Protein AF-A0A7T8GX33-F1 (afdb_monomer_lite)

pLDDT: mean 82.02, std 9.16, range [61.56, 94.56]

Organism: Caligus rogercresseyi (NCBI:txid217165)

Secondary structure (DSSP, 8-state):
-GGGGT---HHHHHHHHT-HHHHHHS-HHHHT--HHHHHHHHHHHHHHTTPPPPHHHHHHHHTGGG--S-GGGG-THHHHHHHHHHHHHHHHTTT---HHHHHHHHHHHHHT-TTS--------PPPP-

Structure (mmCIF, N/CA/C/O backbone):
data_AF-A0A7T8GX33-F1
#
_entry.id   AF-A0A7T8GX33-F1
#
loop_
_atom_site.group_PDB
_atom_site.id
_atom_site.type_symbol
_atom_site.label_atom_id
_atom_site.label_alt_id
_atom_site.label_comp_id
_atom_site.label_asym_id
_atom_site.label_entity_id
_atom_site.label_seq_id
_atom_site.pdbx_PDB_ins_code
_atom_site.Cartn_x
_atom_site.Cartn_y
_atom_site.Cartn_z
_atom_site.occupancy
_atom_site.B_iso_or_equiv
_atom_site.auth_seq_id
_atom_site.auth_comp_id
_atom_site.auth_asym_id
_atom_site.auth_atom_id
_atom_site.pdbx_PDB_model_num
ATOM 1 N N . GLU A 1 1 ? -8.200 7.744 -10.747 1.00 65.44 1 GLU A N 1
ATOM 2 C CA . GLU A 1 1 ? -7.149 7.056 -9.965 1.00 65.44 1 GLU A CA 1
ATOM 3 C C . GLU A 1 1 ? -7.698 6.644 -8.610 1.00 65.44 1 GLU A C 1
ATOM 5 O O . GLU A 1 1 ? -8.514 7.386 -8.076 1.00 65.44 1 GLU A O 1
ATOM 10 N N . LYS A 1 2 ? -7.273 5.487 -8.083 1.00 75.62 2 LYS A N 1
ATOM 11 C CA . LYS A 1 2 ? -7.792 4.835 -6.861 1.00 75.62 2 LYS A CA 1
ATOM 12 C C . LYS A 1 2 ? -7.988 5.802 -5.674 1.00 75.62 2 LYS A C 1
ATOM 14 O O . LYS A 1 2 ? -9.025 5.752 -5.025 1.00 75.62 2 LYS A O 1
ATOM 19 N N . VAL A 1 3 ? -7.086 6.772 -5.501 1.00 74.31 3 VAL A N 1
ATOM 20 C CA . VAL A 1 3 ? -7.162 7.810 -4.452 1.00 74.31 3 VAL A CA 1
ATOM 21 C C . VAL A 1 3 ? -8.412 8.692 -4.563 1.00 74.31 3 VAL A C 1
ATOM 23 O O . VAL A 1 3 ? -9.044 8.977 -3.554 1.00 74.31 3 VAL A O 1
ATOM 26 N N . LYS A 1 4 ? -8.835 9.072 -5.778 1.00 81.00 4 LYS A N 1
ATOM 27 C CA . LYS A 1 4 ? -10.073 9.854 -5.985 1.00 81.00 4 LYS A CA 1
ATOM 28 C C . LYS A 1 4 ? -11.334 9.077 -5.587 1.00 81.00 4 LYS A C 1
ATOM 30 O O . LYS A 1 4 ? -12.360 9.690 -5.335 1.00 81.00 4 LYS A O 1
ATOM 35 N N . ALA A 1 5 ? -11.248 7.748 -5.538 1.00 83.62 5 ALA A N 1
ATOM 36 C CA . ALA A 1 5 ? -12.306 6.861 -5.063 1.00 83.62 5 ALA A CA 1
ATOM 37 C C . ALA A 1 5 ? -12.123 6.458 -3.584 1.00 83.62 5 ALA A C 1
ATOM 39 O O . ALA A 1 5 ? -12.806 5.553 -3.117 1.00 83.62 5 ALA A O 1
ATOM 40 N N . GLY A 1 6 ? -11.178 7.073 -2.859 1.00 81.31 6 GLY A N 1
ATOM 41 C CA . GLY A 1 6 ? -10.861 6.723 -1.470 1.00 81.31 6 GLY A CA 1
ATOM 42 C C . GLY A 1 6 ? -10.144 5.378 -1.301 1.00 81.31 6 GLY A C 1
ATOM 43 O O . GLY A 1 6 ? -10.062 4.860 -0.192 1.00 81.31 6 GLY A O 1
ATOM 44 N N . ILE A 1 7 ? -9.627 4.791 -2.385 1.00 81.25 7 ILE A N 1
ATOM 45 C CA . ILE A 1 7 ? -8.924 3.506 -2.361 1.00 81.25 7 ILE A CA 1
ATOM 46 C C . ILE A 1 7 ? -7.419 3.764 -2.263 1.00 81.25 7 ILE A C 1
ATOM 48 O O . ILE A 1 7 ? -6.804 4.293 -3.195 1.00 81.25 7 ILE A O 1
ATOM 52 N N . PHE A 1 8 ? -6.825 3.333 -1.153 1.00 80.44 8 PHE A N 1
ATOM 53 C CA . PHE A 1 8 ? -5.387 3.405 -0.901 1.00 80.44 8 PHE A CA 1
ATOM 54 C C . PHE A 1 8 ? -4.702 2.069 -1.213 1.00 80.44 8 PHE A C 1
ATOM 56 O O . PHE A 1 8 ? -5.273 1.001 -0.991 1.00 80.44 8 PHE A O 1
ATOM 63 N N . ASN A 1 9 ? -3.473 2.117 -1.725 1.00 79.94 9 ASN A N 1
ATOM 64 C CA . ASN A 1 9 ? -2.611 0.941 -1.879 1.00 79.94 9 ASN A CA 1
ATOM 65 C C . ASN A 1 9 ? -1.635 0.790 -0.695 1.00 79.94 9 ASN A C 1
ATOM 67 O O . ASN A 1 9 ? -1.498 1.696 0.128 1.00 79.94 9 ASN A O 1
ATOM 71 N N . GLY A 1 10 ? -0.937 -0.349 -0.624 1.00 79.69 10 GLY A N 1
ATOM 72 C CA . GLY A 1 10 ? 0.022 -0.650 0.449 1.00 79.69 10 GLY A CA 1
ATOM 73 C C . GLY A 1 10 ? 1.040 0.473 0.715 1.00 79.69 10 GLY A C 1
ATOM 74 O O . GLY A 1 10 ? 1.097 0.969 1.844 1.00 79.69 10 GLY A O 1
ATOM 75 N N . PRO A 1 11 ? 1.757 0.984 -0.307 1.00 81.12 11 PRO A N 1
ATOM 76 C CA . PRO A 1 11 ? 2.708 2.080 -0.125 1.00 81.12 11 PRO A CA 1
ATOM 77 C C . PRO A 1 11 ? 2.079 3.370 0.419 1.00 81.12 11 PRO A C 1
ATOM 79 O O . PRO A 1 11 ? 2.677 4.045 1.258 1.00 81.12 11 PRO A O 1
ATOM 82 N N . GLN A 1 12 ? 0.868 3.716 -0.026 1.00 84.06 12 GLN A N 1
ATOM 83 C CA . GLN A 1 12 ? 0.144 4.886 0.474 1.00 84.06 12 GLN A CA 1
ATOM 84 C C . GLN A 1 12 ? -0.266 4.715 1.939 1.00 84.06 12 GLN A C 1
ATOM 86 O O . GLN A 1 12 ? -0.089 5.646 2.719 1.00 84.06 12 GLN A O 1
ATOM 91 N N . ILE A 1 13 ? -0.739 3.527 2.331 1.00 84.44 13 ILE A N 1
ATOM 92 C CA . ILE A 1 13 ? -1.070 3.205 3.727 1.00 84.44 13 ILE A CA 1
ATOM 93 C C . ILE A 1 13 ? 0.185 3.305 4.604 1.00 84.44 13 ILE A C 1
ATOM 95 O O . ILE A 1 13 ? 0.160 3.955 5.645 1.00 84.44 13 ILE A O 1
ATOM 99 N N . ARG A 1 14 ? 1.317 2.740 4.163 1.00 83.75 14 ARG A N 1
ATOM 100 C CA . ARG A 1 14 ? 2.600 2.841 4.886 1.00 83.75 14 ARG A CA 1
ATOM 101 C C . ARG A 1 14 ? 3.053 4.289 5.067 1.00 83.75 14 ARG A C 1
ATOM 103 O O . ARG A 1 14 ? 3.636 4.612 6.099 1.00 83.75 14 ARG A O 1
ATOM 110 N N . LYS A 1 15 ? 2.819 5.147 4.069 1.00 87.31 15 LYS A N 1
ATOM 111 C CA . LYS A 1 15 ? 3.124 6.580 4.156 1.00 87.31 15 LYS A CA 1
ATOM 112 C C . LYS A 1 15 ? 2.201 7.284 5.151 1.00 87.31 15 LYS A C 1
ATOM 114 O O . LYS A 1 15 ? 2.702 8.036 5.975 1.00 87.31 15 LYS A O 1
ATOM 119 N N . LEU A 1 16 ? 0.902 6.990 5.106 1.00 87.25 16 LEU A N 1
ATOM 120 C CA . LEU A 1 16 ? -0.100 7.548 6.017 1.00 87.25 16 LEU A CA 1
ATOM 121 C C . LEU A 1 16 ? 0.188 7.192 7.483 1.00 87.25 16 LEU A C 1
ATOM 123 O O . LEU A 1 16 ? 0.147 8.062 8.337 1.00 87.25 16 LEU A O 1
ATOM 127 N N . ILE A 1 17 ? 0.558 5.943 7.778 1.00 83.88 17 ILE A N 1
ATOM 128 C CA . ILE A 1 17 ? 0.864 5.500 9.155 1.00 83.88 17 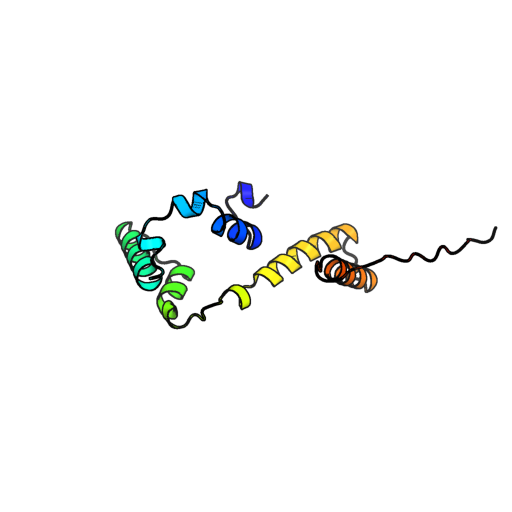ILE A CA 1
ATOM 129 C C . ILE A 1 17 ? 2.092 6.226 9.744 1.00 83.88 17 ILE A C 1
ATOM 131 O O . ILE A 1 17 ? 2.222 6.362 10.961 1.00 83.88 17 ILE A O 1
ATOM 135 N N . LYS A 1 18 ? 3.008 6.699 8.890 1.00 85.31 18 LYS A N 1
ATOM 136 C CA . LYS A 1 18 ? 4.196 7.470 9.295 1.00 85.31 18 LYS A CA 1
ATOM 137 C C . LYS A 1 18 ? 3.947 8.976 9.367 1.00 85.31 18 LYS A C 1
ATOM 139 O O . LYS A 1 18 ? 4.866 9.711 9.717 1.00 85.31 18 LYS A O 1
ATOM 144 N N . ASP A 1 19 ? 2.761 9.430 8.983 1.00 90.88 19 ASP A N 1
ATOM 145 C CA . ASP A 1 19 ? 2.424 10.842 8.958 1.00 90.88 19 ASP A CA 1
ATOM 146 C C . ASP A 1 19 ? 2.211 11.380 10.380 1.00 90.88 19 ASP A C 1
ATOM 148 O O . ASP A 1 19 ? 1.532 10.768 11.206 1.00 90.88 19 ASP A O 1
ATOM 152 N N . THR A 1 20 ? 2.819 12.528 10.680 1.00 87.75 20 THR A N 1
ATOM 153 C CA . THR A 1 20 ? 2.770 13.129 12.017 1.00 87.75 20 THR A CA 1
ATOM 154 C C . THR A 1 20 ? 1.390 13.672 12.363 1.00 87.75 20 THR A C 1
ATOM 156 O O . THR A 1 20 ? 0.996 13.607 13.524 1.00 87.75 20 THR A O 1
ATOM 159 N N . GLU A 1 21 ? 0.632 14.187 11.391 1.00 89.44 21 GLU A N 1
ATOM 160 C CA . GLU A 1 21 ? -0.736 14.653 11.644 1.00 89.44 21 GLU A CA 1
ATOM 161 C C . GLU A 1 21 ? -1.654 13.468 11.937 1.00 89.44 21 GLU A C 1
ATOM 163 O O . GLU A 1 21 ? -2.452 13.523 12.873 1.00 89.44 21 GLU A O 1
ATOM 168 N N . PHE A 1 22 ? -1.477 12.361 11.211 1.00 85.06 22 PHE A N 1
ATOM 169 C CA . PHE A 1 22 ? -2.179 11.114 11.501 1.00 85.06 22 PHE A CA 1
ATOM 170 C C . PHE A 1 22 ? -1.873 10.609 12.918 1.00 85.06 22 PHE A C 1
ATOM 172 O O . PHE A 1 22 ? -2.794 10.283 13.663 1.00 85.06 22 PHE A O 1
ATOM 179 N N . GLN A 1 23 ? -0.605 10.614 13.338 1.00 80.88 23 GLN A N 1
ATOM 180 C CA . GLN A 1 23 ? -0.238 10.224 14.704 1.00 80.88 23 GLN A CA 1
ATOM 181 C C . GLN A 1 23 ? -0.852 11.136 15.768 1.00 80.88 23 GLN A C 1
ATOM 183 O O . GLN A 1 23 ? -1.343 10.644 16.780 1.00 80.88 23 GLN A O 1
ATOM 188 N N . ASN A 1 24 ? -0.886 12.444 15.517 1.00 84.44 24 ASN A N 1
ATOM 189 C CA . ASN A 1 24 ? -1.486 13.418 16.429 1.00 84.44 24 ASN A CA 1
ATOM 190 C C . ASN A 1 24 ? -3.017 13.312 16.502 1.00 84.44 24 ASN A C 1
ATOM 192 O O . ASN A 1 24 ? -3.614 13.805 17.457 1.00 84.44 24 ASN A O 1
ATOM 196 N N . SER A 1 25 ? -3.656 12.684 15.510 1.00 84.00 25 SER A N 1
ATOM 197 C CA . SER A 1 25 ? -5.093 12.401 15.545 1.00 84.00 25 SER A CA 1
ATOM 198 C C . SER A 1 25 ? -5.457 11.231 16.465 1.00 84.00 25 SER A C 1
ATOM 200 O O . SER A 1 25 ? -6.623 11.104 16.840 1.00 84.00 25 SER A O 1
ATOM 202 N N . MET A 1 26 ? -4.477 10.402 16.851 1.00 77.75 26 MET A N 1
ATOM 203 C CA . MET A 1 26 ? -4.708 9.248 17.715 1.00 77.75 26 MET A CA 1
ATOM 204 C C . MET A 1 26 ? -4.789 9.641 19.194 1.00 77.75 26 MET A C 1
ATOM 206 O O . MET A 1 26 ? -4.046 10.493 19.685 1.00 77.75 26 MET A O 1
ATOM 210 N N . ASN A 1 27 ? -5.671 8.978 19.939 1.00 77.00 27 ASN A N 1
ATOM 211 C CA . ASN A 1 27 ? -5.774 9.156 21.387 1.00 77.00 27 ASN A CA 1
ATOM 212 C C . ASN A 1 27 ? -4.728 8.314 22.155 1.00 77.00 27 ASN A C 1
ATOM 214 O O . ASN A 1 27 ? -4.050 7.434 21.621 1.00 77.00 27 ASN A O 1
ATOM 218 N N . THR A 1 28 ? -4.599 8.559 23.461 1.00 67.75 28 THR A N 1
ATOM 219 C CA . THR A 1 28 ? -3.640 7.844 24.324 1.00 67.75 28 THR A CA 1
ATOM 220 C C . THR A 1 28 ? -3.895 6.337 24.413 1.00 67.75 28 THR A C 1
ATOM 222 O O . THR A 1 28 ? -2.960 5.583 24.671 1.00 67.75 28 THR A O 1
ATOM 225 N N . LEU A 1 29 ? -5.131 5.879 24.185 1.00 67.19 29 LEU A N 1
ATOM 226 C CA . LEU A 1 29 ? -5.497 4.459 24.178 1.00 67.19 29 LEU A CA 1
ATOM 227 C C . LEU A 1 29 ? -5.018 3.765 22.899 1.00 67.19 29 LEU A C 1
ATOM 229 O O . LEU A 1 29 ? -4.513 2.646 22.968 1.00 67.19 29 LEU A O 1
ATOM 233 N N . GLU A 1 30 ? -5.140 4.445 21.763 1.00 67.81 30 GLU A N 1
ATOM 234 C CA . GLU A 1 30 ? -4.663 4.012 20.447 1.00 67.81 30 GLU A CA 1
ATOM 235 C C . GLU A 1 30 ? -3.131 3.930 20.406 1.00 67.81 30 GLU A C 1
ATOM 237 O O . GLU A 1 30 ? -2.581 2.995 19.826 1.00 67.81 30 GLU A O 1
ATOM 242 N N . CYS A 1 31 ? -2.441 4.827 21.118 1.00 62.47 31 CYS A N 1
ATOM 243 C CA . CYS A 1 31 ? -0.982 4.802 21.267 1.00 62.47 31 CYS A CA 1
ATOM 244 C C . CYS A 1 31 ? -0.457 3.750 22.266 1.00 62.47 31 CYS A C 1
ATOM 246 O O . CYS A 1 31 ? 0.714 3.383 22.196 1.00 62.47 31 CYS A O 1
ATOM 248 N N . ALA A 1 32 ? -1.279 3.240 23.191 1.00 61.91 32 ALA A N 1
ATOM 249 C CA . ALA A 1 32 ? -0.834 2.374 24.294 1.00 61.91 32 ALA A CA 1
ATOM 250 C C . ALA A 1 32 ? -0.600 0.890 23.917 1.00 61.91 32 ALA A C 1
ATOM 252 O O . ALA A 1 32 ? -0.522 0.041 24.804 1.00 61.91 32 ALA A O 1
ATOM 253 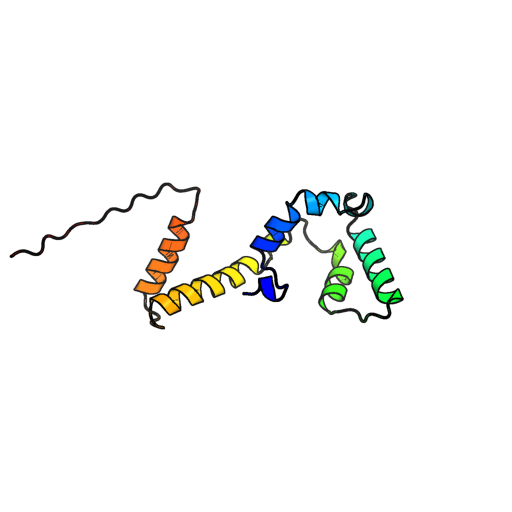N N . ALA A 1 33 ? -0.508 0.560 22.623 1.00 63.31 33 ALA A N 1
ATOM 254 C CA . ALA A 1 33 ? -0.181 -0.769 22.075 1.00 63.31 33 ALA A CA 1
ATOM 255 C C . ALA A 1 33 ? -1.085 -1.950 22.504 1.00 63.31 33 ALA A C 1
ATOM 257 O O . ALA A 1 33 ? -0.810 -3.100 22.162 1.00 63.31 33 ALA A O 1
ATOM 258 N N . ASN A 1 34 ? -2.202 -1.714 23.203 1.00 71.31 34 ASN A N 1
ATOM 259 C CA . ASN A 1 34 ? -3.157 -2.773 23.536 1.00 71.31 34 ASN A CA 1
ATOM 260 C C . ASN A 1 34 ? -4.160 -2.973 22.388 1.00 71.31 34 ASN A C 1
ATOM 262 O O . ASN A 1 34 ? -5.330 -2.588 22.476 1.00 71.31 34 ASN A O 1
ATOM 266 N N . HIS A 1 35 ? -3.670 -3.571 21.299 1.00 74.25 35 HIS A N 1
ATOM 267 C CA . HIS A 1 35 ? -4.441 -3.846 20.084 1.00 74.25 35 HIS A CA 1
ATOM 268 C C . HIS A 1 35 ? -5.717 -4.658 20.363 1.00 74.25 35 HIS A C 1
ATOM 270 O O . HIS A 1 35 ? -6.754 -4.382 19.762 1.00 74.25 35 HIS A O 1
ATOM 276 N N . ALA A 1 36 ? -5.671 -5.581 21.332 1.00 78.44 36 ALA A N 1
ATOM 277 C CA . ALA A 1 36 ? -6.821 -6.377 21.760 1.00 78.44 36 ALA A CA 1
ATOM 278 C C . ALA A 1 36 ? -7.963 -5.540 22.305 1.00 78.44 36 ALA A C 1
ATOM 280 O O . ALA A 1 36 ? -9.100 -5.640 21.834 1.00 78.44 36 ALA A O 1
ATOM 281 N N . ARG A 1 37 ? -7.654 -4.654 23.248 1.00 82.31 37 ARG A N 1
ATOM 282 C CA . ARG A 1 37 ? -8.669 -3.772 23.809 1.00 82.31 37 ARG A CA 1
ATOM 283 C C . ARG A 1 37 ? -9.212 -2.802 22.764 1.00 82.31 37 ARG A C 1
ATOM 285 O O . ARG A 1 37 ? -10.419 -2.601 22.717 1.00 82.31 37 ARG A O 1
ATOM 292 N N . LEU A 1 38 ? -8.349 -2.256 21.905 1.00 82.94 38 LEU A N 1
ATOM 293 C CA . LEU A 1 38 ? -8.764 -1.318 20.862 1.00 82.94 38 LEU A CA 1
ATOM 294 C C . LEU A 1 38 ? -9.749 -1.961 19.877 1.00 82.94 38 LEU A C 1
ATOM 296 O O . LEU A 1 38 ? -10.800 -1.392 19.588 1.00 82.94 38 LEU A O 1
ATOM 300 N N . ILE A 1 39 ? -9.437 -3.168 19.398 1.00 83.19 39 ILE A N 1
ATOM 301 C CA . ILE A 1 39 ? -10.305 -3.890 18.465 1.00 83.19 39 ILE A CA 1
ATOM 302 C C . ILE A 1 39 ? -11.622 -4.295 19.146 1.00 83.19 39 ILE A C 1
ATOM 304 O O . ILE A 1 39 ? -12.671 -4.170 18.517 1.00 83.19 39 ILE A O 1
ATOM 308 N N . SER A 1 40 ? -11.602 -4.701 20.423 1.00 86.56 40 SER A N 1
ATOM 309 C CA . SER A 1 40 ? -12.832 -4.995 21.182 1.00 86.56 40 SER A CA 1
ATOM 310 C C . SER A 1 40 ? -13.742 -3.769 21.276 1.00 86.56 40 SER A C 1
ATOM 312 O O . SER A 1 40 ? -14.909 -3.834 20.895 1.00 86.56 40 SER A O 1
ATOM 314 N N . THR A 1 41 ? -13.195 -2.622 21.691 1.00 88.38 41 THR A N 1
ATOM 315 C CA . THR A 1 41 ? -13.947 -1.362 21.800 1.00 88.38 41 THR A CA 1
ATOM 316 C C . THR A 1 41 ? -14.504 -0.911 20.449 1.00 88.38 41 THR A C 1
ATOM 318 O O . THR A 1 41 ? -15.649 -0.472 20.362 1.00 88.38 41 THR A O 1
ATOM 321 N N . MET A 1 42 ? -13.723 -1.052 19.375 1.00 87.88 42 MET A N 1
ATOM 322 C CA . MET A 1 42 ? -14.175 -0.738 18.020 1.00 87.88 42 MET A CA 1
ATOM 323 C C . MET A 1 42 ? -15.362 -1.620 17.599 1.00 87.88 42 MET A C 1
ATOM 325 O O . MET A 1 42 ? -16.334 -1.119 17.036 1.00 87.88 42 MET A O 1
ATOM 329 N N . ILE A 1 43 ? -15.307 -2.924 17.879 1.00 89.31 43 ILE A N 1
ATOM 330 C CA . ILE A 1 43 ? -16.384 -3.868 17.549 1.00 89.31 43 ILE A CA 1
ATOM 331 C C . ILE A 1 43 ? -17.659 -3.557 18.333 1.00 89.31 43 ILE A C 1
ATOM 333 O O . ILE A 1 43 ? -18.735 -3.524 17.737 1.00 89.31 43 ILE A O 1
ATOM 337 N N . GLU A 1 44 ? -17.546 -3.278 19.631 1.00 90.31 44 GLU A N 1
ATOM 338 C CA . GLU A 1 44 ? -18.679 -2.873 20.472 1.00 90.31 44 GLU A CA 1
ATOM 339 C C . GLU A 1 44 ? -19.338 -1.591 19.945 1.00 90.31 44 GLU A C 1
ATOM 341 O O . GLU A 1 44 ? -20.563 -1.512 19.846 1.00 90.31 44 GLU A O 1
ATOM 346 N N . ALA A 1 45 ? -18.541 -0.601 19.530 1.00 91.06 45 ALA A N 1
ATOM 347 C CA . ALA A 1 45 ? -19.058 0.626 18.931 1.00 91.06 45 ALA A CA 1
ATOM 348 C C . ALA A 1 45 ? -19.828 0.351 17.627 1.00 91.06 45 ALA A C 1
ATOM 350 O O . ALA A 1 45 ? -20.935 0.860 17.448 1.00 91.06 45 ALA A O 1
ATOM 351 N N . PHE A 1 46 ? -19.295 -0.494 16.738 1.00 90.69 46 PHE A N 1
ATOM 352 C CA . PHE A 1 46 ? -19.999 -0.888 15.514 1.00 90.69 46 PHE A CA 1
ATOM 353 C C . PHE A 1 46 ? -21.287 -1.665 15.797 1.00 90.69 46 PHE A C 1
ATOM 355 O O . PHE A 1 46 ? -22.295 -1.439 15.124 1.00 90.69 46 PHE A O 1
ATOM 362 N N . GLN A 1 47 ? -21.284 -2.536 16.806 1.00 90.94 47 GLN A N 1
ATOM 363 C CA . GLN A 1 47 ? -22.479 -3.259 17.233 1.00 90.94 47 GLN A CA 1
ATOM 364 C C . GLN A 1 47 ? -23.556 -2.301 17.756 1.00 90.94 47 GLN A C 1
ATOM 366 O O . GLN A 1 47 ? -24.718 -2.426 17.372 1.00 90.94 47 GLN A O 1
ATOM 371 N N . ASN A 1 48 ? -23.177 -1.306 18.563 1.00 94.56 48 ASN A N 1
ATOM 372 C CA . ASN A 1 48 ? -24.092 -0.274 19.061 1.00 94.56 48 ASN A CA 1
ATOM 373 C C . ASN A 1 48 ? -24.671 0.594 17.932 1.00 94.56 48 ASN A C 1
ATOM 375 O O . ASN A 1 48 ? -25.806 1.055 18.026 1.00 94.56 48 ASN A O 1
ATOM 379 N N . LEU A 1 49 ? -23.919 0.778 16.844 1.00 94.31 49 LEU A N 1
ATOM 380 C CA . LEU A 1 49 ? -24.386 1.431 15.617 1.00 94.31 49 LEU A CA 1
ATOM 381 C C . LEU A 1 49 ? -25.266 0.519 14.737 1.00 94.31 49 LEU A C 1
ATOM 383 O O . LEU A 1 49 ? -25.696 0.942 13.666 1.00 94.31 49 LEU A O 1
ATOM 387 N N . GLY A 1 50 ? -25.522 -0.729 15.147 1.00 92.44 50 GLY A N 1
ATOM 388 C CA . GLY A 1 50 ? -26.319 -1.699 14.390 1.00 92.44 50 GLY A CA 1
ATOM 389 C C . GLY A 1 50 ? -25.626 -2.228 13.131 1.00 92.44 50 GLY A C 1
ATOM 390 O O . GLY A 1 50 ? -26.288 -2.742 12.230 1.00 92.44 50 GLY A O 1
ATOM 391 N N . CYS A 1 51 ? -24.301 -2.089 13.034 1.00 91.81 51 CYS A N 1
ATOM 392 C CA . CYS A 1 51 ? -23.539 -2.552 11.881 1.00 91.81 51 CYS A CA 1
ATOM 393 C C . CYS A 1 51 ? -23.328 -4.070 11.930 1.00 91.81 51 CYS A C 1
ATOM 395 O O . CYS A 1 51 ? -22.990 -4.642 12.966 1.00 91.81 51 CYS A O 1
ATOM 397 N N . LEU A 1 52 ? -23.468 -4.726 10.776 1.00 91.31 52 LEU A N 1
ATOM 398 C CA . LEU A 1 52 ? -23.118 -6.136 10.630 1.00 91.31 52 LEU A CA 1
ATOM 399 C C . LEU A 1 52 ? -21.598 -6.308 10.558 1.00 91.31 52 LEU A C 1
ATOM 401 O O . LEU A 1 52 ? -20.883 -5.508 9.950 1.00 91.31 52 LEU A O 1
ATOM 405 N N . MET A 1 53 ? -21.107 -7.398 11.141 1.00 90.19 53 MET A N 1
ATOM 406 C CA . MET A 1 53 ? -19.690 -7.737 11.107 1.00 90.19 53 MET A CA 1
ATOM 407 C C . MET A 1 53 ? -19.278 -8.167 9.694 1.00 90.19 53 MET A C 1
ATOM 409 O O . MET A 1 53 ? -19.808 -9.131 9.144 1.00 90.19 53 MET A O 1
ATOM 413 N N . SER A 1 54 ? -18.290 -7.489 9.111 1.00 90.81 54 SER A N 1
ATOM 414 C CA . SER A 1 54 ? -17.672 -7.960 7.867 1.00 90.81 54 SER A CA 1
ATOM 415 C C . SER A 1 54 ? -16.785 -9.184 8.122 1.00 90.81 54 SER A C 1
ATOM 417 O O . SER A 1 54 ? -16.223 -9.339 9.206 1.00 90.81 54 SER A O 1
ATOM 419 N N . ILE A 1 55 ? -16.570 -10.018 7.100 1.00 91.25 55 ILE A N 1
ATOM 420 C CA . ILE A 1 55 ? -15.680 -11.187 7.207 1.00 91.25 55 ILE A CA 1
ATOM 421 C C . ILE A 1 55 ? -14.258 -10.808 7.652 1.00 91.25 55 ILE A C 1
ATOM 423 O O . ILE A 1 55 ? -13.636 -11.530 8.424 1.00 91.25 55 ILE A O 1
ATOM 427 N N . LYS A 1 56 ? -13.762 -9.640 7.222 1.00 88.12 56 LYS A N 1
ATOM 428 C CA . LYS A 1 56 ? -12.435 -9.134 7.597 1.00 88.12 56 LYS A CA 1
ATOM 429 C C . LYS A 1 56 ? -12.362 -8.796 9.083 1.00 88.12 56 LYS A C 1
ATOM 431 O O . LYS A 1 56 ? -11.393 -9.166 9.736 1.00 88.12 56 LYS A O 1
ATOM 436 N N . MET A 1 57 ? -13.392 -8.137 9.615 1.00 88.31 57 MET A N 1
ATOM 437 C CA . MET A 1 57 ? -13.458 -7.826 11.044 1.00 88.31 57 MET A CA 1
ATOM 438 C C . MET A 1 57 ? -13.644 -9.089 11.888 1.00 88.31 57 MET A C 1
ATOM 440 O O . MET A 1 57 ? -12.977 -9.242 12.908 1.00 88.31 57 MET A O 1
ATOM 444 N N . HIS A 1 58 ? -14.471 -10.033 11.427 1.00 89.25 58 HIS A N 1
ATOM 445 C CA . HIS A 1 58 ? -14.631 -11.328 12.085 1.00 89.25 58 HIS A CA 1
ATOM 446 C C . HIS A 1 58 ? -13.306 -12.104 12.156 1.00 89.25 58 HIS A C 1
ATOM 448 O O . HIS A 1 58 ? -12.948 -12.613 13.218 1.00 89.25 58 HIS A O 1
ATOM 454 N N . PHE A 1 59 ? -12.556 -12.152 11.051 1.00 88.88 59 PHE A N 1
ATOM 455 C CA . PHE A 1 59 ? -11.246 -12.800 10.987 1.00 88.88 59 PHE A CA 1
ATOM 456 C C . PHE A 1 59 ? -10.221 -12.122 11.908 1.00 88.88 59 PHE A C 1
ATOM 458 O O . PHE A 1 59 ? -9.535 -12.805 12.667 1.00 88.88 59 PHE A O 1
ATOM 465 N N . LEU A 1 60 ? -10.152 -10.785 11.879 1.00 86.62 60 LEU A N 1
ATOM 466 C CA . LEU A 1 60 ? -9.246 -10.000 12.721 1.00 86.62 60 LEU A CA 1
ATOM 467 C C . LEU A 1 60 ? -9.497 -10.251 14.214 1.00 86.62 60 LEU A C 1
ATOM 469 O O . LEU A 1 60 ? -8.552 -10.497 14.957 1.00 86.62 60 LEU A O 1
ATOM 473 N N . PHE A 1 61 ? -10.761 -10.227 14.644 1.00 84.44 61 PHE A N 1
ATOM 474 C CA . PHE A 1 61 ? -11.138 -10.466 16.038 1.00 84.44 61 PHE A CA 1
ATOM 475 C C . PHE A 1 61 ? -10.867 -11.909 16.481 1.00 84.44 61 PHE A C 1
ATOM 477 O O . PHE A 1 61 ? -10.246 -12.133 17.516 1.00 84.44 61 PHE A O 1
ATOM 484 N N . SER A 1 62 ? -11.276 -12.893 15.673 1.00 87.69 62 SER A N 1
ATOM 485 C CA . SER A 1 62 ? -11.204 -14.320 16.032 1.00 87.69 62 SER A CA 1
ATOM 486 C C . SER A 1 62 ? -9.778 -14.875 16.102 1.00 87.69 62 SER A C 1
ATOM 488 O O . SER A 1 62 ? -9.543 -15.942 16.677 1.00 87.69 62 SER A O 1
ATOM 490 N N . HIS A 1 63 ? -8.815 -14.202 15.475 1.00 84.75 63 HIS A N 1
ATOM 491 C CA . HIS A 1 63 ? -7.431 -14.672 15.365 1.00 84.75 63 HIS A CA 1
ATOM 492 C C . HIS A 1 63 ? -6.411 -13.669 15.879 1.00 84.75 63 HIS A C 1
ATOM 494 O O . HIS A 1 63 ? -5.224 -13.809 15.600 1.00 84.75 63 HIS A O 1
ATOM 500 N N . MET A 1 64 ? -6.855 -12.690 16.658 1.00 78.56 64 MET A N 1
ATOM 501 C CA . MET A 1 64 ? -6.004 -11.587 17.069 1.00 78.56 64 MET A CA 1
ATOM 502 C C . MET A 1 64 ? -4.752 -12.034 17.832 1.00 78.56 64 MET A C 1
ATOM 504 O O . MET A 1 64 ? -3.658 -11.552 17.566 1.00 78.56 64 MET A O 1
ATOM 508 N N . GLU A 1 65 ? -4.907 -13.019 18.716 1.00 78.62 65 GLU A N 1
ATOM 509 C CA . GLU A 1 65 ? -3.816 -13.604 19.508 1.00 78.62 65 GLU A CA 1
ATOM 510 C C . GLU A 1 65 ? -2.884 -14.511 18.689 1.00 78.62 65 GLU A C 1
ATOM 512 O O . GLU A 1 65 ? -1.823 -14.907 19.163 1.00 78.62 65 GLU A O 1
ATOM 517 N N . LYS A 1 66 ? -3.277 -14.870 17.462 1.00 81.00 66 LYS A N 1
ATOM 518 C CA . LYS A 1 66 ? -2.532 -15.789 16.587 1.00 81.00 66 LYS A CA 1
ATOM 519 C C . LYS A 1 66 ? -1.672 -15.059 15.559 1.00 81.00 66 LYS A C 1
ATOM 521 O O . LYS A 1 66 ? -0.946 -15.714 14.812 1.00 81.00 66 LYS A O 1
ATOM 526 N N . PHE A 1 67 ? -1.771 -13.733 15.473 1.00 76.81 67 PHE A N 1
ATOM 527 C CA . PHE A 1 67 ? -1.001 -12.971 14.501 1.00 76.81 67 PHE A CA 1
ATOM 528 C C . PHE A 1 67 ? 0.458 -12.820 14.949 1.00 76.81 67 PHE A C 1
ATOM 530 O O . PHE A 1 67 ? 0.709 -12.402 16.080 1.00 76.81 67 PHE A O 1
ATOM 537 N N . PRO A 1 68 ? 1.434 -13.130 14.077 1.00 77.00 68 PRO A N 1
ATOM 538 C CA . PRO A 1 68 ? 2.824 -12.796 14.345 1.00 77.00 68 PRO A CA 1
ATOM 539 C C . PRO A 1 68 ? 3.010 -11.275 14.379 1.00 77.00 68 PRO A C 1
ATOM 541 O O . PRO A 1 68 ? 2.283 -10.533 13.719 1.00 77.00 68 PRO A O 1
ATOM 544 N N . GLU A 1 69 ? 4.046 -10.817 15.081 1.00 74.12 69 GLU A N 1
ATOM 545 C CA . GLU A 1 69 ? 4.367 -9.390 15.245 1.00 74.12 69 GLU A CA 1
ATOM 546 C C . GLU A 1 69 ? 4.553 -8.654 13.900 1.00 74.12 69 GLU A C 1
ATOM 548 O O . GLU A 1 69 ? 4.223 -7.477 13.775 1.00 74.12 69 GLU A O 1
ATOM 553 N N . ASN A 1 70 ? 5.010 -9.357 12.854 1.00 77.12 70 ASN A N 1
ATOM 554 C CA . ASN A 1 70 ? 5.177 -8.805 11.508 1.00 77.12 70 ASN A CA 1
ATOM 555 C C . ASN A 1 70 ? 4.238 -9.456 10.478 1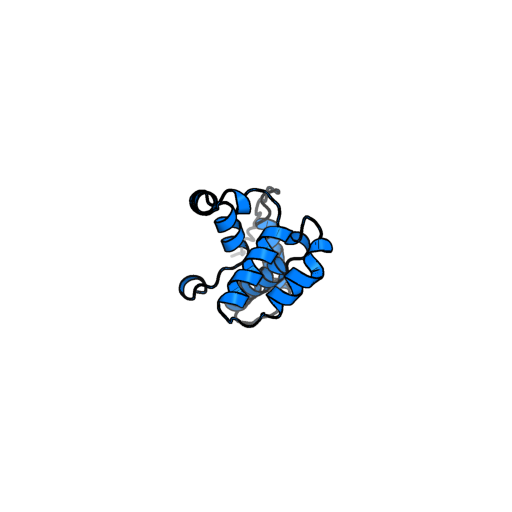.00 77.12 70 ASN A C 1
ATOM 557 O O . ASN A 1 70 ? 4.627 -10.357 9.732 1.00 77.12 70 ASN A O 1
ATOM 561 N N . LEU A 1 71 ? 3.018 -8.928 10.365 1.00 75.56 71 LEU A N 1
ATOM 562 C CA . LEU A 1 71 ? 2.076 -9.292 9.296 1.00 75.56 71 LEU A CA 1
ATOM 563 C C . LEU A 1 71 ? 2.474 -8.754 7.920 1.00 75.56 71 LEU A C 1
ATOM 565 O O . LEU A 1 71 ? 2.003 -9.252 6.899 1.00 75.56 71 LEU A O 1
ATOM 569 N N . GLY A 1 72 ? 3.365 -7.762 7.875 1.00 73.81 72 GLY A N 1
ATOM 570 C CA . GLY A 1 72 ? 3.826 -7.162 6.628 1.00 73.81 72 GLY A CA 1
ATOM 571 C C . GLY A 1 72 ? 4.560 -8.151 5.722 1.00 73.81 72 GLY A C 1
ATOM 572 O O . GLY A 1 72 ? 4.486 -8.008 4.505 1.00 73.81 72 GLY A O 1
ATOM 573 N N . ALA A 1 73 ? 5.221 -9.165 6.291 1.00 73.81 73 ALA A N 1
ATOM 574 C CA . ALA A 1 73 ? 5.895 -10.217 5.526 1.00 73.81 73 ALA A CA 1
ATOM 575 C C . ALA A 1 73 ? 4.919 -11.171 4.811 1.00 73.81 73 ALA A C 1
ATOM 577 O O . ALA A 1 73 ? 5.276 -11.749 3.792 1.00 73.81 73 ALA A O 1
ATOM 578 N N . MET A 1 74 ? 3.694 -11.306 5.329 1.00 76.19 74 MET A N 1
ATOM 579 C CA . MET A 1 74 ? 2.636 -12.160 4.768 1.00 76.19 74 MET A CA 1
ATOM 580 C C . MET A 1 74 ? 1.652 -11.373 3.888 1.00 76.19 74 MET A C 1
ATOM 582 O O . MET A 1 74 ? 0.651 -11.919 3.431 1.00 76.19 74 MET A O 1
ATOM 586 N N . SER A 1 75 ? 1.900 -10.077 3.688 1.00 81.94 75 SER A N 1
ATOM 587 C CA . SER A 1 75 ? 1.052 -9.207 2.880 1.00 81.94 75 SER A CA 1
ATOM 588 C C . SER A 1 75 ? 1.200 -9.516 1.391 1.00 81.94 75 SER A C 1
ATOM 590 O O . SER A 1 75 ? 2.315 -9.626 0.883 1.00 81.94 75 SER A O 1
ATOM 592 N N . ASP A 1 76 ? 0.083 -9.524 0.665 1.00 84.06 76 ASP A N 1
ATOM 593 C CA . ASP A 1 76 ? 0.050 -9.644 -0.800 1.00 84.06 76 ASP A CA 1
ATOM 594 C C . ASP A 1 76 ? 0.419 -8.329 -1.528 1.00 84.06 76 ASP A C 1
ATOM 596 O O . ASP A 1 76 ? 0.200 -8.141 -2.722 1.00 84.06 76 ASP A O 1
ATOM 600 N N . GLU A 1 77 ? 1.001 -7.363 -0.812 1.00 83.31 77 GLU A N 1
ATOM 601 C CA . GLU A 1 77 ? 1.431 -6.080 -1.378 1.00 83.31 77 GLU A CA 1
ATOM 602 C C . GLU A 1 77 ? 2.417 -6.251 -2.544 1.00 83.31 77 GLU A C 1
ATOM 604 O O . GLU A 1 77 ? 2.376 -5.477 -3.502 1.00 83.31 77 GLU A O 1
ATOM 609 N N . GLN A 1 78 ? 3.280 -7.271 -2.489 1.00 82.00 78 GLN A N 1
ATOM 610 C CA . GLN A 1 78 ? 4.207 -7.574 -3.581 1.00 82.00 78 GLN A CA 1
ATOM 611 C C . GLN A 1 78 ? 3.486 -8.133 -4.816 1.00 82.00 78 GLN A C 1
ATOM 613 O O . GLN A 1 78 ? 3.838 -7.753 -5.932 1.00 82.00 78 GLN A O 1
ATOM 618 N N . GLY A 1 79 ? 2.459 -8.972 -4.634 1.00 87.00 79 GLY A N 1
ATOM 619 C CA . GLY A 1 79 ? 1.629 -9.488 -5.728 1.00 87.00 79 GLY A CA 1
ATOM 620 C C . GLY A 1 79 ? 0.827 -8.376 -6.405 1.00 87.00 79 GLY A C 1
ATOM 621 O O . GLY A 1 79 ? 0.873 -8.207 -7.624 1.00 87.00 79 GLY A O 1
ATOM 622 N N . GLU A 1 80 ? 0.193 -7.511 -5.615 1.00 86.12 80 GLU A N 1
ATOM 623 C CA . GLU A 1 80 ? -0.509 -6.324 -6.119 1.00 86.12 80 GLU A CA 1
ATOM 624 C C . GLU A 1 80 ? 0.417 -5.355 -6.866 1.00 86.12 80 GLU A C 1
ATOM 626 O O . GLU A 1 80 ? 0.024 -4.750 -7.873 1.00 86.12 80 GLU A O 1
ATOM 631 N N . ARG A 1 81 ? 1.661 -5.198 -6.397 1.00 85.75 81 ARG A N 1
ATOM 632 C CA . ARG A 1 81 ? 2.670 -4.398 -7.098 1.00 85.75 81 ARG A CA 1
ATOM 633 C C . ARG A 1 81 ? 3.063 -5.040 -8.425 1.00 85.75 81 ARG A C 1
ATOM 635 O O . ARG A 1 81 ? 3.080 -4.340 -9.436 1.00 85.75 81 ARG A O 1
ATOM 642 N N . PHE A 1 82 ? 3.301 -6.351 -8.430 1.00 88.62 82 PHE A N 1
ATOM 643 C CA . PHE A 1 82 ? 3.600 -7.114 -9.638 1.00 88.62 82 PHE A CA 1
ATOM 644 C C . PHE A 1 82 ? 2.520 -6.910 -10.704 1.00 88.62 82 PHE A C 1
ATOM 646 O O . PHE A 1 82 ? 2.844 -6.559 -11.833 1.00 88.62 82 PHE A O 1
ATOM 653 N N . HIS A 1 83 ? 1.236 -7.017 -10.357 1.00 88.75 83 HIS A N 1
ATOM 654 C CA . HIS A 1 83 ? 0.150 -6.800 -11.319 1.00 88.75 83 HIS A CA 1
ATOM 655 C C . HIS A 1 83 ? 0.133 -5.381 -11.913 1.00 88.75 83 HIS A C 1
ATOM 657 O O . HIS A 1 83 ? -0.147 -5.209 -13.101 1.00 88.75 83 HIS A O 1
ATOM 663 N N . GLN A 1 84 ? 0.461 -4.357 -11.120 1.00 86.69 84 GLN A N 1
ATOM 664 C CA . GLN A 1 84 ? 0.547 -2.974 -11.605 1.00 86.69 84 GLN A CA 1
ATOM 665 C C . GLN A 1 84 ? 1.734 -2.760 -12.546 1.00 86.69 84 GLN A C 1
ATOM 667 O O . GLN A 1 84 ? 1.583 -2.097 -13.575 1.00 86.69 84 GLN A O 1
ATOM 672 N N . ASP A 1 85 ? 2.896 -3.317 -12.208 1.00 89.75 85 ASP A N 1
ATOM 673 C CA . ASP A 1 85 ? 4.097 -3.212 -13.036 1.00 89.75 85 ASP A CA 1
ATOM 674 C C . ASP A 1 85 ? 3.936 -4.018 -14.332 1.00 89.75 85 ASP A C 1
ATOM 676 O O . ASP A 1 85 ? 4.274 -3.530 -15.413 1.00 89.75 85 ASP A O 1
ATOM 680 N N . MET A 1 86 ? 3.321 -5.200 -14.253 1.00 90.19 86 MET A N 1
ATOM 681 C CA . MET A 1 86 ? 3.013 -6.036 -15.411 1.00 90.19 86 MET A CA 1
ATOM 682 C C . MET A 1 86 ? 2.076 -5.351 -16.388 1.00 90.19 86 MET A C 1
ATOM 684 O O . MET A 1 86 ? 2.360 -5.358 -17.582 1.00 90.19 86 MET A O 1
ATOM 688 N N . ARG A 1 87 ? 1.028 -4.681 -15.901 1.00 90.19 87 ARG A N 1
ATOM 689 C CA . ARG A 1 87 ? 0.158 -3.873 -16.759 1.00 90.19 87 ARG A CA 1
ATOM 690 C C . ARG A 1 87 ? 0.953 -2.820 -17.543 1.00 90.19 87 ARG A C 1
ATOM 692 O O . ARG A 1 87 ? 0.752 -2.663 -18.742 1.00 90.19 87 ARG A O 1
ATOM 699 N N . GLN A 1 88 ? 1.880 -2.116 -16.891 1.00 90.50 88 GLN A N 1
ATOM 700 C CA . GLN A 1 88 ? 2.700 -1.093 -17.554 1.00 90.50 88 GLN A CA 1
ATOM 701 C C . GLN A 1 88 ? 3.717 -1.684 -18.539 1.00 90.50 88 GLN A C 1
ATOM 703 O O . GLN A 1 88 ? 4.033 -1.066 -19.558 1.00 90.50 88 GLN A O 1
ATOM 708 N N . ILE A 1 89 ? 4.298 -2.847 -18.231 1.00 92.06 89 ILE A N 1
ATOM 709 C CA . ILE A 1 89 ? 5.191 -3.552 -19.159 1.00 92.06 89 ILE A CA 1
ATOM 710 C C . ILE A 1 89 ? 4.377 -4.036 -20.370 1.00 92.06 89 ILE A C 1
ATOM 712 O O . ILE A 1 89 ? 4.796 -3.832 -21.503 1.00 92.06 89 ILE A O 1
ATOM 716 N N . GLU A 1 90 ? 3.196 -4.612 -20.162 1.00 92.06 90 GLU A N 1
ATOM 717 C CA . GLU A 1 90 ? 2.330 -5.103 -21.237 1.00 92.06 90 GLU A CA 1
ATOM 718 C C . GLU A 1 90 ? 1.902 -3.983 -22.196 1.00 92.06 90 GLU A C 1
ATOM 720 O O . GLU A 1 90 ? 2.006 -4.145 -23.414 1.00 92.06 90 GLU A O 1
ATOM 725 N N . GLU A 1 91 ? 1.513 -2.818 -21.665 1.00 93.19 91 GLU A N 1
ATOM 726 C CA . GLU A 1 91 ? 1.200 -1.622 -22.460 1.00 93.19 91 GLU A CA 1
ATOM 727 C C . GLU A 1 91 ? 2.412 -1.173 -23.306 1.00 93.19 91 GLU A C 1
ATOM 729 O O . GLU A 1 91 ? 2.263 -0.871 -24.492 1.00 93.19 91 GLU A O 1
ATOM 734 N N . ARG A 1 92 ? 3.634 -1.203 -22.747 1.00 93.25 92 ARG A N 1
ATOM 735 C CA . ARG A 1 92 ? 4.876 -0.863 -23.476 1.00 93.25 92 ARG A CA 1
ATOM 736 C C . ARG A 1 92 ? 5.200 -1.834 -24.610 1.00 93.25 92 ARG A C 1
ATOM 738 O O . ARG A 1 92 ? 5.715 -1.411 -25.644 1.00 93.25 92 ARG A O 1
ATOM 745 N N . TYR A 1 93 ? 4.914 -3.117 -24.421 1.00 93.19 93 TYR A N 1
ATOM 746 C CA . TYR A 1 93 ? 5.201 -4.172 -25.395 1.00 93.19 93 TYR A CA 1
ATOM 747 C C . TYR A 1 93 ? 3.990 -4.527 -26.273 1.00 93.19 93 TYR A C 1
ATOM 749 O O . TYR A 1 93 ? 4.075 -5.460 -27.070 1.00 93.19 93 TYR A O 1
ATOM 757 N N . GLN A 1 94 ? 2.895 -3.761 -26.189 1.00 91.94 94 GLN A N 1
ATOM 758 C CA . GLN A 1 94 ? 1.672 -3.939 -26.985 1.00 91.94 94 GLN A CA 1
ATOM 759 C C . GLN A 1 94 ? 1.073 -5.349 -26.855 1.00 91.94 94 GLN A C 1
ATOM 761 O O . GLN A 1 94 ? 0.657 -5.951 -27.845 1.00 91.94 94 GLN A O 1
ATOM 766 N N . GLY A 1 95 ? 1.079 -5.905 -25.641 1.00 88.38 95 GLY A N 1
ATOM 767 C CA . GLY A 1 95 ? 0.567 -7.255 -25.387 1.00 88.38 95 GLY A CA 1
ATOM 768 C C . GLY A 1 95 ? 1.481 -8.390 -25.860 1.00 88.38 95 GLY A C 1
ATOM 769 O O . GLY A 1 95 ? 1.066 -9.546 -25.842 1.00 88.38 95 GLY A O 1
ATOM 770 N N . ARG A 1 96 ? 2.720 -8.112 -26.297 1.00 89.31 96 ARG A N 1
ATOM 771 C CA . ARG A 1 96 ? 3.699 -9.170 -26.593 1.00 89.31 96 ARG A CA 1
ATOM 772 C C . ARG A 1 96 ? 4.295 -9.721 -25.303 1.00 89.31 96 ARG A C 1
ATOM 774 O O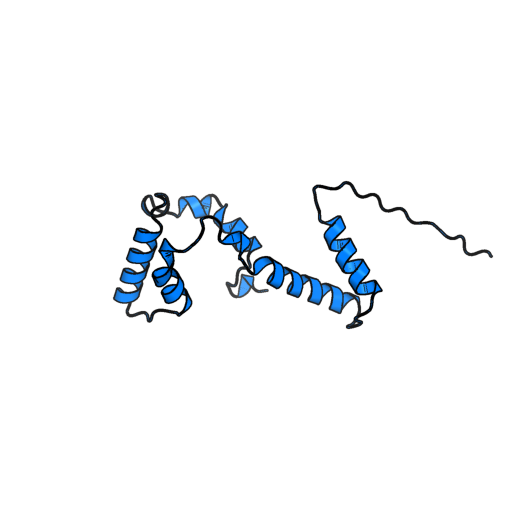 . ARG A 1 96 ? 4.945 -8.987 -24.570 1.00 89.31 96 ARG A O 1
ATOM 781 N N . TRP A 1 97 ? 4.142 -11.026 -25.101 1.00 88.75 97 TRP A N 1
ATOM 782 C CA . TRP A 1 97 ? 4.698 -11.776 -23.975 1.00 88.75 97 TRP A CA 1
ATOM 783 C C . TRP A 1 97 ? 5.916 -12.589 -24.432 1.00 88.75 97 TRP A C 1
ATOM 785 O O . TRP A 1 97 ? 5.813 -13.789 -24.683 1.00 88.75 97 TRP A O 1
ATOM 795 N N . ASP A 1 98 ? 7.063 -11.928 -24.607 1.00 91.75 98 ASP A N 1
ATOM 796 C CA . ASP A 1 98 ? 8.310 -12.563 -25.049 1.00 91.75 98 ASP A CA 1
ATOM 797 C C . ASP A 1 98 ? 9.408 -12.558 -23.967 1.00 91.75 98 ASP A C 1
ATOM 799 O O . ASP A 1 98 ? 9.310 -11.923 -22.913 1.00 91.75 98 ASP A O 1
ATOM 803 N N . ALA A 1 99 ? 10.486 -13.304 -24.222 1.00 92.88 99 ALA A N 1
ATOM 804 C CA . ALA A 1 99 ? 11.621 -13.374 -23.304 1.00 92.88 99 ALA A CA 1
ATOM 805 C C . ALA A 1 99 ? 12.319 -12.013 -23.119 1.00 92.88 99 ALA A C 1
ATOM 807 O O . ALA A 1 99 ? 12.938 -11.777 -22.082 1.00 92.88 99 ALA A O 1
ATOM 808 N N . VAL A 1 100 ? 12.217 -11.110 -24.101 1.00 91.62 100 VAL A N 1
ATOM 809 C CA . VAL A 1 100 ? 12.837 -9.779 -24.060 1.00 91.62 100 VAL A CA 1
ATOM 810 C C . VAL A 1 100 ? 12.090 -8.876 -23.081 1.00 91.62 100 VAL A C 1
ATOM 812 O O . VAL A 1 100 ? 12.725 -8.238 -22.243 1.00 91.62 100 VAL A O 1
ATOM 815 N N . MET A 1 101 ? 10.759 -8.888 -23.120 1.00 93.25 101 MET A N 1
ATOM 816 C CA . MET A 1 101 ? 9.878 -8.211 -22.171 1.00 93.25 101 MET A CA 1
ATOM 817 C C . MET A 1 101 ? 10.176 -8.656 -20.736 1.00 93.25 101 MET A C 1
ATOM 819 O O . MET A 1 101 ? 10.379 -7.822 -19.854 1.00 93.25 101 MET A O 1
ATOM 823 N N . MET A 1 102 ? 10.261 -9.969 -20.498 1.00 92.25 102 MET A N 1
ATOM 824 C CA . MET A 1 102 ? 10.563 -10.508 -19.166 1.00 92.25 102 MET A CA 1
ATOM 825 C C . MET A 1 102 ? 11.980 -10.166 -18.699 1.00 92.25 102 MET A C 1
ATOM 827 O O . MET A 1 102 ? 12.188 -9.890 -17.515 1.00 92.25 102 MET A O 1
ATOM 831 N N . ALA A 1 103 ? 12.956 -10.138 -19.611 1.00 91.94 103 ALA A N 1
ATOM 832 C CA . ALA A 1 103 ? 14.314 -9.704 -19.300 1.00 91.94 103 ALA A CA 1
ATOM 833 C C . ALA A 1 103 ? 14.363 -8.216 -18.914 1.00 91.94 103 ALA A C 1
ATOM 835 O O . ALA A 1 103 ? 15.033 -7.867 -17.942 1.00 91.94 103 ALA A O 1
ATOM 836 N N . ASP A 1 104 ? 13.627 -7.355 -19.621 1.00 91.00 104 ASP A N 1
ATOM 837 C CA . ASP A 1 104 ? 13.507 -5.925 -19.313 1.00 91.00 104 ASP A CA 1
ATOM 838 C C . ASP A 1 104 ? 12.781 -5.689 -17.978 1.00 91.00 104 ASP A C 1
ATOM 840 O O . ASP A 1 104 ? 13.224 -4.876 -17.166 1.00 91.00 104 ASP A O 1
ATOM 844 N N . TYR A 1 105 ? 11.736 -6.471 -17.677 1.00 91.12 105 TYR A N 1
ATOM 845 C CA . TYR A 1 105 ? 11.090 -6.453 -16.362 1.00 91.12 105 TYR A CA 1
ATOM 846 C C . TYR A 1 105 ? 12.074 -6.820 -15.243 1.00 91.12 105 TYR A C 1
ATOM 848 O O . TYR A 1 105 ? 12.287 -6.032 -14.319 1.00 91.12 105 TYR A O 1
ATOM 856 N N . CYS A 1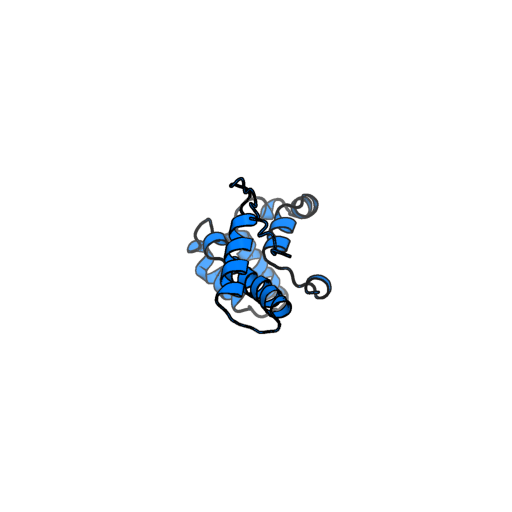 106 ? 12.751 -7.968 -15.354 1.00 90.31 106 CYS A N 1
ATOM 857 C CA . CYS A 1 106 ? 13.775 -8.388 -14.393 1.00 90.31 106 CYS A CA 1
ATOM 858 C C . CYS A 1 106 ? 14.885 -7.336 -14.236 1.00 90.31 106 CYS A C 1
ATOM 860 O O . CYS A 1 106 ? 15.400 -7.124 -13.136 1.00 90.31 106 CYS A O 1
ATOM 862 N N . TRP A 1 107 ? 15.265 -6.675 -15.330 1.00 88.75 107 TRP A N 1
ATOM 863 C CA . TRP A 1 107 ? 16.254 -5.605 -15.315 1.00 88.75 107 TRP A CA 1
ATOM 864 C C . TRP A 1 107 ? 15.757 -4.361 -14.576 1.00 88.75 107 TRP A C 1
ATOM 866 O O . TRP A 1 107 ? 16.510 -3.781 -13.793 1.00 88.75 107 TRP A O 1
ATOM 876 N N . SER A 1 108 ? 14.493 -3.977 -14.769 1.00 87.06 108 SER A N 1
ATOM 877 C CA . SER A 1 108 ? 13.877 -2.866 -14.039 1.00 87.06 108 SER A CA 1
ATOM 878 C C . SER A 1 108 ? 13.877 -3.111 -12.527 1.00 87.06 108 SER A C 1
ATOM 880 O O . SER A 1 108 ? 14.340 -2.252 -11.782 1.00 87.06 108 SER A O 1
ATOM 882 N N . LEU A 1 109 ? 13.527 -4.327 -12.090 1.00 86.19 109 LEU A N 1
ATOM 883 C CA . LEU A 1 109 ? 13.580 -4.720 -10.678 1.00 86.19 109 LEU A CA 1
ATOM 884 C C . LEU A 1 109 ? 14.997 -4.644 -10.102 1.00 86.19 109 LEU A C 1
ATOM 886 O O . LEU A 1 109 ? 15.192 -4.163 -8.988 1.00 86.19 109 LEU A O 1
ATOM 890 N N . LYS A 1 110 ? 16.002 -5.108 -10.858 1.00 83.75 110 LYS A N 1
ATOM 891 C CA . LYS A 1 110 ? 17.406 -5.021 -10.434 1.00 83.75 110 LYS A CA 1
ATOM 892 C C . LYS A 1 110 ? 17.862 -3.574 -10.287 1.00 83.75 110 LYS A C 1
ATOM 894 O O . LYS A 1 110 ? 18.521 -3.261 -9.307 1.00 83.75 110 LYS A O 1
ATOM 899 N N . ARG A 1 111 ? 17.501 -2.701 -11.230 1.00 79.88 111 ARG A N 1
ATOM 900 C CA . ARG A 1 111 ? 17.889 -1.284 -11.209 1.00 79.88 111 ARG A CA 1
ATOM 901 C C . ARG A 1 111 ? 17.276 -0.523 -10.035 1.00 79.88 111 ARG A C 1
ATOM 903 O O . ARG A 1 111 ? 17.927 0.363 -9.494 1.00 79.88 111 ARG A O 1
ATOM 910 N N . ASP A 1 112 ? 16.049 -0.859 -9.658 1.00 77.62 112 ASP A N 1
ATOM 911 C CA . ASP A 1 112 ? 15.330 -0.166 -8.588 1.00 77.62 112 ASP A CA 1
ATOM 912 C C . ASP A 1 112 ? 15.798 -0.610 -7.182 1.00 77.62 112 ASP A C 1
ATOM 914 O O . ASP A 1 112 ? 15.361 -0.063 -6.168 1.00 77.62 112 ASP A O 1
ATOM 918 N N . ASN A 1 113 ? 16.744 -1.557 -7.104 1.00 77.56 113 ASN A N 1
ATOM 919 C CA . ASN A 1 113 ? 17.432 -1.910 -5.870 1.00 77.56 113 ASN A CA 1
ATOM 920 C C . ASN A 1 113 ? 18.432 -0.811 -5.466 1.00 77.56 113 ASN A C 1
ATOM 922 O O . ASN A 1 113 ? 19.535 -0.712 -6.001 1.00 77.56 113 ASN A O 1
ATOM 926 N N . THR A 1 114 ? 18.069 -0.018 -4.459 1.00 66.00 114 THR A N 1
ATOM 927 C CA . THR A 1 114 ? 18.878 1.099 -3.943 1.00 66.00 114 THR A CA 1
ATOM 928 C C . THR A 1 114 ? 20.190 0.676 -3.276 1.00 66.00 114 THR A C 1
A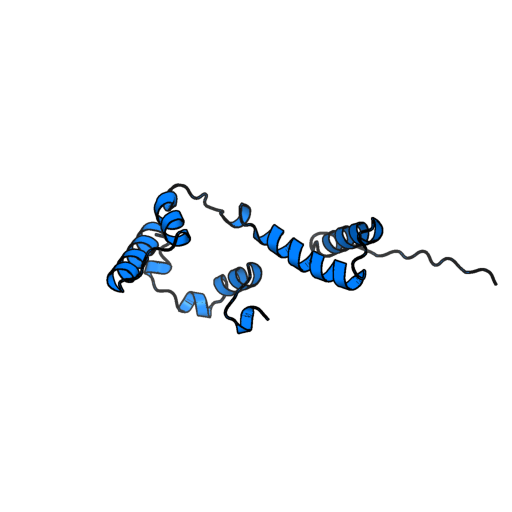TOM 930 O O . THR A 1 114 ? 21.039 1.528 -3.022 1.00 66.00 114 THR A O 1
ATOM 933 N N . ALA A 1 115 ? 20.382 -0.617 -2.998 1.00 70.75 115 ALA A N 1
ATOM 934 C CA . ALA A 1 115 ? 21.595 -1.140 -2.373 1.00 70.75 115 ALA A CA 1
ATOM 935 C C . ALA A 1 115 ? 22.731 -1.440 -3.369 1.00 70.75 115 ALA A C 1
ATOM 937 O O . ALA A 1 115 ? 23.857 -1.692 -2.941 1.00 70.75 115 ALA A O 1
ATOM 938 N N . ALA A 1 116 ? 22.468 -1.436 -4.681 1.00 66.19 116 ALA A N 1
ATOM 939 C CA . ALA A 1 116 ? 23.444 -1.830 -5.693 1.00 66.19 116 ALA A CA 1
ATOM 940 C C . ALA A 1 116 ? 23.768 -0.679 -6.661 1.00 66.19 116 ALA A C 1
ATOM 942 O O . ALA A 1 116 ? 22.889 -0.085 -7.282 1.00 66.19 116 ALA A O 1
ATOM 943 N N . ALA A 1 117 ? 25.060 -0.373 -6.821 1.00 66.31 117 ALA A N 1
ATOM 944 C CA . ALA A 1 117 ? 25.524 0.566 -7.837 1.00 66.31 117 ALA A CA 1
ATOM 945 C C . ALA A 1 117 ? 25.502 -0.112 -9.217 1.00 66.31 117 ALA A C 1
ATOM 947 O O . ALA A 1 117 ? 26.142 -1.146 -9.424 1.00 66.31 117 ALA A O 1
ATOM 948 N N . HIS A 1 118 ? 24.776 0.473 -10.170 1.00 66.19 118 HIS A N 1
ATOM 949 C CA . HIS A 1 118 ? 24.635 -0.064 -11.522 1.00 66.19 118 HIS A CA 1
ATOM 950 C C . HIS A 1 118 ? 25.135 0.926 -12.575 1.00 66.19 118 HIS A C 1
ATOM 952 O O . HIS A 1 118 ? 24.695 2.073 -12.623 1.00 66.19 118 HIS A O 1
ATOM 958 N N . THR A 1 119 ? 25.999 0.453 -13.475 1.00 62.78 119 THR A N 1
ATOM 959 C CA . THR A 1 119 ? 26.506 1.225 -14.618 1.00 62.78 119 THR A CA 1
ATOM 960 C C . THR A 1 119 ? 26.057 0.548 -15.909 1.00 62.78 119 THR A C 1
ATOM 962 O O . THR A 1 119 ? 26.282 -0.646 -16.102 1.00 62.78 119 THR A O 1
ATOM 965 N N . ARG A 1 120 ? 25.393 1.290 -16.803 1.00 63.44 120 ARG A N 1
ATOM 966 C CA . ARG A 1 120 ? 24.960 0.769 -18.107 1.00 63.44 120 ARG A CA 1
ATOM 967 C C . ARG A 1 120 ? 26.087 0.926 -19.121 1.00 63.44 120 ARG A C 1
ATOM 969 O O . ARG A 1 120 ? 26.419 2.046 -19.496 1.00 63.44 120 ARG A O 1
ATOM 976 N N . GLU A 1 121 ? 26.611 -0.185 -19.623 1.00 63.12 121 GLU A N 1
ATOM 977 C CA . GLU A 1 121 ? 27.542 -0.183 -20.751 1.00 63.12 121 GLU A CA 1
ATOM 978 C C . GLU A 1 121 ? 26.783 -0.501 -22.048 1.00 63.12 121 GLU A C 1
ATOM 980 O O . GLU A 1 121 ? 26.087 -1.512 -22.148 1.00 63.12 121 GLU A O 1
ATOM 985 N N . SER A 1 122 ? 26.881 0.379 -23.047 1.00 61.56 122 SER A N 1
ATOM 986 C CA . SER A 1 122 ? 26.323 0.148 -24.382 1.00 61.56 122 SER A CA 1
ATOM 987 C C . SER A 1 122 ? 27.461 0.006 -25.382 1.00 61.56 122 SER A C 1
ATOM 989 O O . SER A 1 122 ? 28.203 0.957 -25.634 1.00 61.56 122 SER A O 1
ATOM 991 N N . LYS A 1 123 ? 27.597 -1.180 -25.979 1.00 73.44 123 LYS A N 1
ATOM 992 C CA . LYS A 1 123 ? 28.568 -1.412 -27.051 1.00 73.44 123 LYS A CA 1
ATOM 993 C C . LYS A 1 123 ? 28.017 -0.813 -28.344 1.00 73.44 123 LYS A C 1
ATOM 995 O O . LYS A 1 123 ? 27.172 -1.419 -29.001 1.00 73.44 123 LYS A O 1
ATOM 1000 N N . LYS A 1 124 ? 28.496 0.375 -28.730 1.00 67.94 124 LYS A N 1
ATOM 1001 C CA . LYS A 1 124 ? 28.220 0.941 -30.060 1.00 67.94 124 LYS A CA 1
ATOM 1002 C C . LYS A 1 124 ? 28.827 0.022 -31.123 1.00 67.94 124 LYS A C 1
ATOM 1004 O O . LYS A 1 124 ? 30.040 0.016 -31.321 1.00 67.94 124 LYS A O 1
ATOM 1009 N N . ARG A 1 125 ? 27.994 -0.741 -31.833 1.00 68.69 125 ARG A N 1
ATOM 1010 C CA . ARG A 1 125 ? 28.402 -1.333 -33.112 1.00 68.69 125 ARG A CA 1
ATOM 1011 C C . ARG A 1 125 ? 28.400 -0.218 -34.152 1.00 68.69 125 ARG A C 1
ATOM 1013 O O . ARG A 1 125 ? 27.374 0.419 -34.370 1.00 68.69 125 ARG A O 1
ATOM 1020 N N . ARG A 1 126 ? 29.558 0.041 -34.762 1.00 63.91 126 ARG A N 1
ATOM 1021 C CA . ARG A 1 126 ? 29.618 0.835 -35.991 1.00 63.91 126 ARG A CA 1
ATOM 1022 C C . ARG A 1 126 ? 28.930 0.016 -37.075 1.00 63.91 126 ARG A C 1
ATOM 1024 O O . ARG A 1 126 ? 29.390 -1.082 -37.375 1.00 63.91 126 ARG A O 1
ATOM 1031 N N . PHE A 1 127 ? 27.838 0.534 -37.625 1.00 67.31 127 PHE A N 1
ATOM 1032 C CA . PHE A 1 127 ? 27.406 0.097 -38.944 1.00 67.31 127 PHE A CA 1
ATOM 1033 C C . PHE A 1 127 ? 28.533 0.487 -39.900 1.00 67.31 127 PHE A C 1
ATOM 1035 O O . PHE A 1 127 ? 28.954 1.646 -39.907 1.00 67.31 127 PHE A O 1
ATOM 1042 N N . MET A 1 128 ? 29.122 -0.502 -40.572 1.00 68.88 128 MET A N 1
ATOM 1043 C CA . MET A 1 128 ? 30.076 -0.203 -41.634 1.00 68.88 128 MET A CA 1
ATOM 1044 C C . MET A 1 128 ? 29.329 0.488 -42.785 1.00 68.88 128 MET A C 1
ATOM 1046 O O . MET A 1 128 ? 28.148 0.180 -42.968 1.00 68.88 128 MET A O 1
ATOM 1050 N N . PRO A 1 129 ? 29.974 1.454 -43.465 1.00 67.31 129 PRO A N 1
ATOM 1051 C CA . PRO A 1 129 ? 29.381 2.166 -44.593 1.00 67.31 129 PRO A CA 1
ATOM 1052 C C . PRO A 1 129 ? 29.014 1.229 -45.745 1.00 67.31 129 PRO A C 1
ATOM 1054 O O . PRO A 1 129 ? 29.688 0.183 -45.897 1.00 67.31 129 PRO A O 1
#

Sequence (129 aa):
EKVKAGIFNGPQIRKLIKDTEFQNSMNTLECAANHARLISTMIEAFQNLGCLMSIKMHFLFSHMEKFPENLGAMSDEQGERFHQDMRQIEERYQGRWDAVMMADYCWSLKRDNTAAAHTRESKKRRFMP

Foldseek 3Di:
DCVVVVHDAPVRVVVLVPDPVSVVPDDPVRVPPPVLVVLVVVVVVCVVVVHDDDPVSVVCNVCVVVDDPDCVVVDCSVVVVVVVVVVVLCVVVVNDDDPVSVVVVVVVVVVPPPVDDDDDDDDDDDPDD

Radius of gyration: 22.86 Å; chains: 1; bounding box: 56×30×69 Å